Protein AF-A0A6B3M628-F1 (afdb_monomer)

Structure (mmCIF, N/CA/C/O backbone):
data_AF-A0A6B3M628-F1
#
_entry.id   AF-A0A6B3M628-F1
#
loop_
_atom_site.group_PDB
_atom_site.id
_atom_site.type_symbol
_atom_site.label_atom_id
_atom_site.label_alt_id
_atom_site.label_comp_id
_atom_site.label_asym_id
_atom_site.label_entity_id
_atom_site.label_seq_id
_atom_site.pdbx_PDB_ins_code
_atom_site.Cartn_x
_atom_site.Cartn_y
_atom_site.Cartn_z
_atom_site.occupancy
_atom_site.B_iso_or_equiv
_atom_site.auth_seq_id
_atom_site.auth_comp_id
_atom_site.auth_asym_id
_atom_site.auth_atom_id
_atom_site.pdbx_PDB_model_num
ATOM 1 N N . MET A 1 1 ? -10.963 1.195 -2.777 1.00 85.50 1 MET A N 1
ATOM 2 C CA . MET A 1 1 ? -9.502 1.027 -2.613 1.00 85.50 1 MET A CA 1
ATOM 3 C C . MET A 1 1 ? -8.813 2.082 -3.446 1.00 85.50 1 MET A C 1
ATOM 5 O O . MET A 1 1 ? -9.211 2.255 -4.591 1.00 85.50 1 MET A O 1
ATOM 9 N N . LEU A 1 2 ? -7.828 2.781 -2.890 1.00 91.50 2 LEU A N 1
ATOM 10 C CA . LEU A 1 2 ? -7.071 3.807 -3.609 1.00 91.50 2 LEU A CA 1
ATOM 11 C C . LEU A 1 2 ? -5.673 3.286 -3.942 1.00 91.50 2 LEU A C 1
ATOM 13 O O . LEU A 1 2 ? -5.072 2.586 -3.130 1.00 91.50 2 LEU A O 1
ATOM 17 N N . VAL A 1 3 ? -5.164 3.636 -5.121 1.00 93.25 3 VAL A N 1
ATOM 18 C CA . VAL A 1 3 ? -3.752 3.456 -5.478 1.00 93.25 3 VAL A CA 1
ATOM 19 C C . VAL A 1 3 ? -3.139 4.845 -5.561 1.00 93.25 3 VAL A C 1
ATOM 21 O O . VAL A 1 3 ? -3.618 5.672 -6.335 1.00 93.25 3 VAL A O 1
ATOM 24 N N . LEU A 1 4 ? -2.136 5.101 -4.730 1.00 93.75 4 LEU A N 1
ATOM 25 C CA . LEU A 1 4 ? -1.461 6.382 -4.603 1.00 93.75 4 LEU A CA 1
ATOM 26 C C . LEU A 1 4 ? -0.062 6.283 -5.199 1.00 93.75 4 LEU A C 1
ATOM 28 O O . LEU A 1 4 ? 0.721 5.407 -4.844 1.00 93.75 4 LEU A O 1
ATOM 32 N N . THR A 1 5 ? 0.251 7.209 -6.091 1.00 93.56 5 THR A N 1
ATOM 33 C CA . THR A 1 5 ? 1.623 7.455 -6.545 1.00 93.56 5 THR A CA 1
ATOM 34 C C . THR A 1 5 ? 2.427 8.172 -5.460 1.00 93.56 5 THR A C 1
ATOM 36 O O . THR A 1 5 ? 1.845 8.836 -4.601 1.00 93.56 5 THR A O 1
ATOM 39 N N . ALA A 1 6 ? 3.758 8.113 -5.539 1.00 90.25 6 ALA A N 1
ATOM 40 C CA . ALA A 1 6 ? 4.667 8.872 -4.673 1.00 90.25 6 ALA A CA 1
ATOM 41 C C . ALA A 1 6 ? 4.244 10.347 -4.496 1.00 90.25 6 ALA A C 1
ATOM 43 O O . ALA A 1 6 ? 4.055 10.812 -3.378 1.00 90.25 6 ALA A O 1
ATOM 44 N N . LYS A 1 7 ? 3.940 11.046 -5.598 1.00 91.69 7 LYS A N 1
ATOM 45 C CA . LYS A 1 7 ? 3.476 12.447 -5.570 1.00 91.69 7 LYS A CA 1
ATOM 46 C C . LYS A 1 7 ? 2.179 12.642 -4.781 1.00 91.69 7 LYS A C 1
ATOM 48 O O . LYS A 1 7 ? 1.984 13.651 -4.114 1.00 91.69 7 LYS A O 1
ATOM 53 N N . GLN A 1 8 ? 1.254 11.688 -4.879 1.00 92.19 8 GLN A N 1
ATOM 54 C CA . GLN A 1 8 ? -0.011 11.759 -4.148 1.00 92.19 8 GLN A CA 1
ATOM 55 C C . GLN A 1 8 ? 0.177 11.491 -2.655 1.00 92.19 8 GLN A C 1
ATOM 57 O O . GLN A 1 8 ? -0.576 12.049 -1.865 1.00 92.19 8 GLN A O 1
ATOM 62 N N . LEU A 1 9 ? 1.157 10.669 -2.268 1.00 90.06 9 LEU A N 1
ATOM 63 C CA . LEU A 1 9 ? 1.528 10.472 -0.864 1.00 90.06 9 LEU A CA 1
ATOM 64 C C . LEU A 1 9 ? 2.154 11.729 -0.266 1.00 90.06 9 LEU A C 1
ATOM 66 O O . LEU A 1 9 ? 1.756 12.143 0.821 1.00 90.06 9 LEU A O 1
ATOM 70 N N . GLU A 1 10 ? 3.033 12.389 -1.015 1.00 92.00 10 GLU A N 1
ATOM 71 C CA . GLU A 1 10 ? 3.637 13.658 -0.599 1.00 92.00 10 GLU A CA 1
ATOM 72 C C . GLU A 1 10 ? 2.574 14.740 -0.373 1.00 92.00 10 GLU A C 1
ATOM 74 O O . GLU A 1 10 ? 2.611 15.446 0.633 1.00 92.00 10 GLU A O 1
ATOM 79 N N . HIS A 1 11 ? 1.553 14.818 -1.235 1.00 91.44 11 HIS A N 1
ATOM 80 C CA . HIS A 1 11 ? 0.414 15.722 -1.029 1.00 91.44 11 HIS A CA 1
ATOM 81 C C . HIS A 1 11 ? -0.420 15.399 0.225 1.00 91.44 11 HIS A C 1
ATOM 83 O O . HIS A 1 11 ? -1.151 16.262 0.705 1.00 91.44 11 HIS A O 1
ATOM 89 N N . GLN A 1 12 ? -0.332 14.177 0.757 1.00 88.62 12 GLN A N 1
ATOM 90 C CA . GLN A 1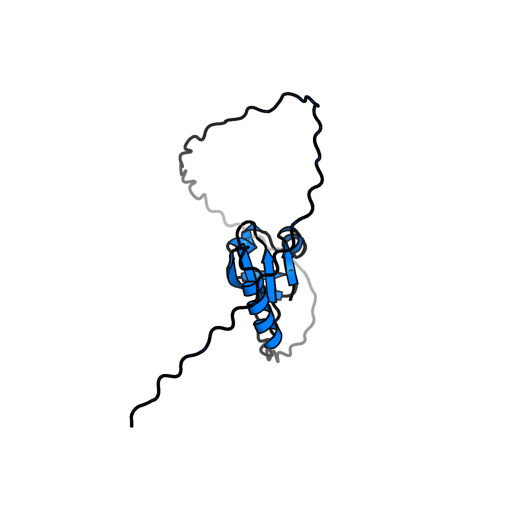 12 ? -0.955 13.776 2.027 1.00 88.62 12 GLN A CA 1
ATOM 91 C C . GLN A 1 12 ? -0.035 14.020 3.236 1.00 88.62 12 GLN A C 1
ATOM 93 O O . GLN A 1 12 ? -0.398 13.673 4.361 1.00 88.62 12 GLN A O 1
ATOM 98 N N . GLY A 1 13 ? 1.143 14.612 3.012 1.00 89.12 13 GLY A N 1
ATOM 99 C CA . GLY A 1 13 ? 2.139 14.890 4.041 1.00 89.12 13 GLY A CA 1
ATOM 100 C C . GLY A 1 13 ? 3.012 13.691 4.410 1.00 89.12 13 GLY A C 1
ATOM 101 O O . GLY A 1 13 ? 3.663 13.739 5.447 1.00 89.12 13 GLY A O 1
ATOM 102 N N . VAL A 1 14 ? 3.026 12.628 3.597 1.00 90.75 14 VAL A N 1
ATOM 103 C CA . VAL A 1 14 ? 3.881 11.451 3.810 1.00 90.75 14 VAL A CA 1
ATOM 104 C C . VAL A 1 14 ? 5.051 11.512 2.837 1.00 90.75 14 VAL A C 1
ATOM 106 O O . VAL A 1 14 ? 4.845 11.531 1.623 1.00 90.75 14 VAL A O 1
ATOM 109 N N . SER A 1 15 ? 6.279 11.533 3.356 1.00 90.12 15 SER A N 1
ATOM 110 C CA . SER A 1 15 ? 7.466 11.513 2.496 1.00 90.12 15 SER A CA 1
ATOM 111 C C . SER A 1 15 ? 7.653 10.139 1.842 1.00 90.12 15 SER A C 1
ATOM 113 O O . SER A 1 15 ? 7.288 9.104 2.405 1.00 90.12 15 SER A O 1
ATOM 115 N N . VAL A 1 16 ? 8.231 10.113 0.640 1.00 87.94 16 VAL A N 1
ATOM 116 C CA . VAL A 1 16 ? 8.492 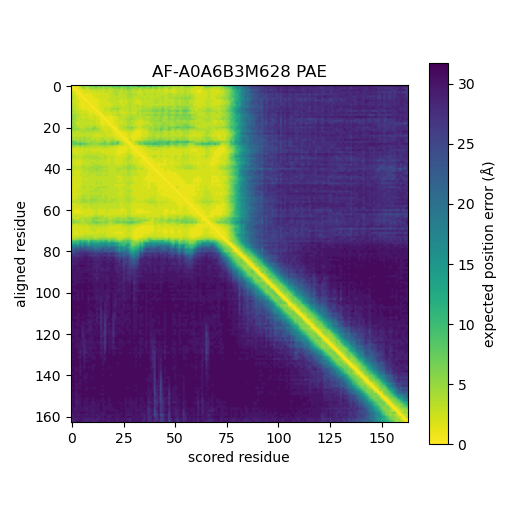8.857 -0.088 1.00 87.94 16 VAL A CA 1
ATOM 117 C C . VAL A 1 16 ? 9.487 7.975 0.667 1.00 87.94 16 VAL A C 1
ATOM 119 O O . VAL A 1 16 ? 9.328 6.757 0.706 1.00 87.94 16 VAL A O 1
ATOM 122 N N . GLU A 1 17 ? 10.486 8.584 1.303 1.00 88.19 17 GLU A N 1
ATOM 123 C CA . GLU A 1 17 ? 11.482 7.899 2.134 1.00 88.19 17 GLU A CA 1
ATOM 124 C C . GLU A 1 17 ? 10.815 7.211 3.333 1.00 88.19 17 GLU A C 1
ATOM 126 O O . GLU A 1 17 ? 10.980 6.007 3.540 1.00 88.19 17 GLU A O 1
ATOM 131 N N . GLU A 1 18 ? 9.954 7.936 4.051 1.00 89.12 18 GLU A N 1
ATOM 132 C CA . GLU A 1 18 ? 9.177 7.383 5.161 1.00 89.12 18 GLU A CA 1
ATOM 133 C C . GLU A 1 18 ? 8.245 6.261 4.686 1.00 89.12 18 GLU A C 1
ATOM 135 O O . GLU A 1 18 ? 8.199 5.200 5.300 1.00 89.12 18 GLU A O 1
ATOM 140 N N . ALA A 1 19 ? 7.562 6.417 3.549 1.00 89.38 19 ALA A N 1
ATOM 141 C CA . ALA A 1 19 ? 6.728 5.353 2.990 1.00 89.38 19 ALA A CA 1
ATOM 142 C C . ALA A 1 19 ? 7.529 4.102 2.559 1.00 89.38 19 ALA A C 1
ATOM 144 O O . ALA A 1 19 ? 6.970 3.008 2.470 1.00 89.38 19 ALA A O 1
ATOM 145 N N . ASN A 1 20 ? 8.829 4.218 2.289 1.00 88.62 20 ASN A N 1
ATOM 146 C CA . ASN A 1 20 ? 9.659 3.086 1.871 1.00 88.62 20 ASN A CA 1
ATOM 147 C C . ASN A 1 20 ? 10.271 2.314 3.037 1.00 88.62 20 ASN A C 1
ATOM 149 O O . ASN A 1 20 ? 10.468 1.102 2.919 1.00 88.62 20 ASN A O 1
ATOM 153 N N . GLU A 1 21 ? 10.564 2.980 4.150 1.00 89.00 21 GLU A N 1
ATOM 154 C CA . GLU A 1 21 ? 11.288 2.386 5.279 1.00 89.00 21 GLU A CA 1
ATOM 155 C C . GLU A 1 21 ? 10.409 2.202 6.514 1.00 89.00 21 GLU A C 1
ATOM 157 O O . GLU A 1 21 ? 10.596 1.254 7.282 1.00 89.00 21 GLU A O 1
ATOM 162 N N . ALA A 1 22 ? 9.406 3.058 6.700 1.00 92.06 22 ALA A N 1
ATOM 163 C CA . ALA A 1 22 ? 8.612 3.034 7.910 1.00 92.06 22 ALA A CA 1
ATOM 164 C C . ALA A 1 22 ? 7.700 1.805 7.968 1.00 92.06 22 ALA A C 1
ATOM 166 O O . ALA A 1 22 ? 7.161 1.304 6.977 1.00 92.06 22 ALA A O 1
ATOM 167 N N . SER A 1 23 ? 7.491 1.331 9.194 1.00 93.81 23 SER A N 1
ATOM 168 C CA . SER A 1 23 ? 6.467 0.327 9.493 1.00 93.81 23 SER A CA 1
ATOM 169 C C . SER A 1 23 ? 5.078 0.953 9.639 1.00 93.81 23 SER A C 1
ATOM 171 O O . SER A 1 23 ? 4.070 0.254 9.555 1.00 93.81 23 SER A O 1
ATOM 173 N N . GLN A 1 24 ? 5.013 2.262 9.885 1.00 94.62 24 GLN A N 1
ATOM 174 C CA . GLN A 1 24 ? 3.785 3.030 10.044 1.00 94.62 24 GLN A CA 1
ATOM 175 C C . GLN A 1 24 ? 3.981 4.419 9.449 1.00 94.62 24 GLN A C 1
ATOM 177 O O . GLN A 1 24 ? 5.056 4.988 9.585 1.00 94.62 24 GLN A O 1
ATOM 182 N N . ILE A 1 25 ? 2.933 4.958 8.840 1.00 94.06 25 ILE A N 1
ATOM 183 C CA . ILE A 1 25 ? 2.891 6.338 8.354 1.00 94.06 25 ILE A CA 1
ATOM 184 C C . ILE A 1 25 ? 1.684 7.037 8.954 1.00 94.06 25 ILE A C 1
ATOM 186 O O . ILE A 1 25 ? 0.621 6.434 9.153 1.00 94.06 25 ILE A O 1
ATOM 190 N N . ARG A 1 26 ? 1.845 8.325 9.240 1.00 91.88 26 ARG A N 1
ATOM 191 C CA . ARG A 1 26 ? 0.783 9.160 9.791 1.00 91.88 26 ARG A CA 1
ATOM 192 C C . ARG A 1 26 ? 0.361 10.193 8.757 1.00 91.88 26 ARG A C 1
ATOM 194 O O . ARG A 1 26 ? 1.148 11.019 8.327 1.00 91.88 26 ARG A O 1
ATOM 201 N N . THR A 1 27 ? -0.912 10.147 8.395 1.00 87.75 27 THR A N 1
ATOM 202 C CA . THR A 1 27 ? -1.580 11.225 7.654 1.00 87.75 27 THR A CA 1
ATOM 203 C C . THR A 1 27 ? -2.249 12.176 8.645 1.00 87.75 27 THR A C 1
ATOM 205 O O . THR A 1 27 ? -2.309 11.883 9.842 1.00 87.75 27 THR A O 1
ATOM 208 N N . THR A 1 28 ? -2.811 13.288 8.167 1.00 84.06 28 THR A N 1
ATOM 209 C CA . THR A 1 28 ? -3.442 14.317 9.016 1.00 84.06 28 THR A CA 1
ATOM 210 C C . THR A 1 28 ? -4.424 13.742 10.042 1.00 84.06 28 THR A C 1
ATOM 212 O O . THR A 1 28 ? -4.418 14.162 11.195 1.00 84.06 28 THR A O 1
ATOM 215 N N . ASN A 1 29 ? -5.220 12.740 9.651 1.00 85.69 29 ASN A N 1
ATOM 216 C CA . ASN A 1 29 ? -6.324 12.232 10.474 1.00 85.69 29 ASN A CA 1
ATOM 217 C C . ASN A 1 29 ? -6.230 10.735 10.798 1.00 85.69 29 ASN A C 1
ATOM 219 O O . ASN A 1 29 ? -7.091 10.215 11.502 1.00 85.69 29 ASN A O 1
ATOM 223 N N . LYS A 1 30 ? -5.251 10.015 10.237 1.00 90.69 30 LYS A N 1
ATOM 224 C CA . LYS A 1 30 ? -5.214 8.547 10.276 1.00 90.69 30 LYS A CA 1
ATOM 225 C C . LYS A 1 30 ? -3.792 8.017 10.339 1.00 90.69 30 LYS A C 1
ATOM 227 O O . LYS A 1 30 ? -2.887 8.577 9.716 1.00 90.69 30 LYS A O 1
ATOM 232 N N . ILE A 1 31 ? -3.627 6.892 11.026 1.00 92.56 31 ILE A N 1
ATOM 233 C CA . ILE A 1 31 ? -2.377 6.132 11.067 1.00 92.56 31 ILE A CA 1
ATOM 234 C C . ILE A 1 31 ? -2.551 4.873 10.229 1.00 92.56 31 ILE A C 1
ATOM 236 O O . ILE A 1 31 ? -3.520 4.124 10.378 1.00 92.56 31 ILE A O 1
ATOM 240 N N . PHE A 1 32 ? -1.585 4.634 9.357 1.00 95.00 32 PHE A N 1
ATOM 241 C CA . PHE A 1 32 ? -1.533 3.456 8.516 1.00 95.00 32 PHE A CA 1
ATOM 242 C C . PHE A 1 32 ? -0.344 2.602 8.906 1.00 95.00 32 PHE A C 1
ATOM 244 O O . PHE A 1 32 ? 0.741 3.108 9.173 1.00 95.00 32 PHE A O 1
ATOM 251 N N . THR A 1 33 ? -0.551 1.294 8.917 1.00 95.69 33 THR A N 1
ATOM 252 C CA . THR A 1 33 ? 0.503 0.308 9.143 1.00 95.69 33 THR A CA 1
ATOM 253 C C . THR A 1 33 ? 0.881 -0.312 7.810 1.00 95.69 33 THR A C 1
ATOM 255 O O . THR A 1 33 ? 0.011 -0.590 6.975 1.00 95.69 33 THR A O 1
ATOM 258 N N . ARG A 1 34 ? 2.179 -0.522 7.611 1.00 95.62 34 ARG A N 1
ATOM 259 C CA . ARG A 1 34 ? 2.706 -1.186 6.430 1.00 95.62 34 ARG A CA 1
ATOM 260 C C . ARG A 1 34 ? 2.236 -2.630 6.435 1.00 95.62 34 ARG A C 1
ATOM 262 O O . ARG A 1 34 ? 2.469 -3.375 7.382 1.00 95.62 34 ARG A O 1
ATOM 269 N N . GLY A 1 35 ? 1.525 -2.997 5.384 1.00 94.31 35 GLY A N 1
ATOM 270 C CA . GLY A 1 35 ? 1.083 -4.354 5.139 1.00 94.31 35 GLY A CA 1
ATOM 271 C C . GLY A 1 35 ? 2.101 -5.092 4.285 1.00 94.31 35 GLY A C 1
ATOM 272 O O . GLY A 1 35 ? 3.288 -5.156 4.592 1.00 94.31 35 GLY A O 1
ATOM 273 N N . ARG A 1 36 ? 1.614 -5.689 3.198 1.00 95.00 36 ARG A N 1
ATOM 274 C CA . ARG A 1 36 ? 2.423 -6.527 2.317 1.00 95.00 36 ARG A CA 1
ATOM 275 C C . ARG A 1 36 ? 2.899 -5.756 1.093 1.00 95.00 36 ARG A C 1
ATOM 277 O O . ARG A 1 36 ? 2.115 -5.049 0.461 1.00 95.00 36 ARG A O 1
ATOM 284 N N . ASP A 1 37 ? 4.146 -6.012 0.719 1.00 95.62 37 ASP A N 1
ATOM 285 C CA . ASP A 1 37 ? 4.736 -5.523 -0.520 1.00 95.62 37 ASP A CA 1
ATOM 286 C C . ASP A 1 37 ? 4.542 -6.526 -1.659 1.00 95.62 37 ASP A C 1
ATOM 288 O O . ASP A 1 37 ? 4.643 -7.747 -1.491 1.00 95.62 37 ASP A O 1
ATOM 292 N N . PHE A 1 38 ? 4.275 -5.996 -2.846 1.00 96.38 38 PHE A N 1
ATOM 293 C CA . PHE A 1 38 ? 4.090 -6.748 -4.075 1.00 96.38 38 PHE A CA 1
ATOM 294 C C . PHE A 1 38 ? 5.009 -6.198 -5.166 1.00 96.38 38 PHE A C 1
ATOM 296 O O . PHE A 1 38 ? 5.140 -4.986 -5.306 1.00 96.38 38 PHE A O 1
ATOM 303 N N . PRO A 1 39 ? 5.605 -7.051 -6.009 1.00 96.38 39 PRO A N 1
ATOM 304 C CA . PRO A 1 39 ? 6.239 -6.587 -7.237 1.00 96.38 39 PRO A CA 1
ATOM 305 C C . PRO A 1 39 ? 5.224 -5.886 -8.152 1.00 96.38 39 PRO A C 1
ATOM 307 O O . PRO A 1 39 ? 4.066 -6.308 -8.216 1.00 96.38 39 PRO A O 1
ATOM 310 N N . LYS A 1 40 ? 5.659 -4.899 -8.947 1.00 94.06 40 LYS A N 1
ATOM 311 C CA . LYS A 1 40 ? 4.781 -4.164 -9.886 1.00 94.06 40 LYS A CA 1
ATOM 312 C C . LYS A 1 40 ? 3.977 -5.061 -10.833 1.00 94.06 40 LYS A C 1
ATOM 314 O O . LYS A 1 40 ? 2.795 -4.818 -11.063 1.00 94.06 40 LYS A O 1
ATOM 319 N N . HIS A 1 41 ? 4.579 -6.144 -11.330 1.00 95.69 41 HIS A N 1
ATOM 320 C CA . HIS A 1 41 ? 3.902 -7.095 -12.221 1.00 95.69 41 HIS A CA 1
ATOM 321 C C . HIS A 1 41 ? 2.773 -7.888 -11.531 1.00 95.69 41 HIS A C 1
ATOM 323 O O . HIS A 1 41 ? 1.966 -8.518 -12.205 1.00 95.69 41 HIS A O 1
ATOM 329 N N . ARG A 1 42 ? 2.688 -7.858 -10.192 1.00 96.69 42 ARG A N 1
ATOM 330 C CA . ARG A 1 42 ? 1.620 -8.484 -9.395 1.00 96.69 42 ARG A CA 1
ATOM 331 C C . ARG A 1 42 ? 0.609 -7.468 -8.862 1.00 96.69 42 ARG A C 1
ATOM 333 O O . ARG A 1 42 ? 0.033 -7.678 -7.794 1.00 96.69 42 ARG A O 1
ATOM 340 N N . ARG A 1 43 ? 0.351 -6.393 -9.612 1.00 95.88 43 ARG A N 1
ATOM 341 C CA . ARG A 1 43 ? -0.643 -5.365 -9.261 1.00 95.88 43 ARG A CA 1
ATOM 342 C C . ARG A 1 43 ? -2.009 -5.954 -8.916 1.00 95.88 43 ARG A C 1
ATOM 344 O O . ARG A 1 43 ? -2.594 -5.573 -7.909 1.00 95.88 43 ARG A O 1
ATOM 351 N N . GLU A 1 44 ? -2.478 -6.933 -9.685 1.00 96.94 44 GLU A N 1
ATOM 352 C CA . GLU A 1 44 ? -3.764 -7.597 -9.438 1.00 96.94 44 GLU A CA 1
ATOM 353 C C . GLU A 1 44 ? -3.815 -8.296 -8.069 1.00 96.94 44 GLU A C 1
ATOM 355 O O . GLU A 1 44 ? -4.829 -8.239 -7.378 1.00 96.94 44 GLU A O 1
ATOM 360 N N . ALA A 1 45 ? -2.709 -8.898 -7.622 1.00 97.00 45 ALA A N 1
ATOM 361 C CA . ALA A 1 45 ? -2.646 -9.543 -6.313 1.00 97.00 45 ALA A CA 1
ATOM 362 C C . ALA A 1 45 ? -2.702 -8.524 -5.163 1.00 97.00 45 ALA A C 1
ATOM 364 O O . ALA A 1 45 ? -3.373 -8.778 -4.161 1.00 97.00 45 ALA A O 1
ATOM 365 N N . ALA A 1 46 ? -2.042 -7.371 -5.321 1.00 97.00 46 ALA A N 1
ATOM 366 C CA . ALA A 1 46 ? -2.097 -6.275 -4.355 1.00 97.00 46 ALA A CA 1
ATOM 367 C C . ALA A 1 46 ? -3.516 -5.695 -4.256 1.00 97.00 46 ALA A C 1
ATOM 369 O O . ALA A 1 46 ? -4.056 -5.547 -3.162 1.00 97.00 46 ALA A O 1
ATOM 370 N N . VAL A 1 47 ? -4.153 -5.459 -5.407 1.00 96.25 47 VAL A N 1
ATOM 371 C CA . VAL A 1 47 ? -5.547 -5.005 -5.517 1.00 96.25 47 VAL A CA 1
ATOM 372 C C . VAL A 1 47 ? -6.490 -6.019 -4.863 1.00 96.25 47 VAL A C 1
ATOM 374 O O . VAL A 1 47 ? -7.300 -5.667 -4.010 1.00 96.25 47 VAL A O 1
ATOM 377 N N . LYS A 1 48 ? -6.339 -7.311 -5.160 1.00 97.12 48 LYS A N 1
ATOM 378 C CA . LYS A 1 48 ? -7.148 -8.361 -4.532 1.00 97.12 48 LYS A CA 1
ATOM 379 C C . LYS A 1 48 ? -6.992 -8.388 -3.010 1.00 97.12 48 LYS A C 1
ATOM 381 O O . LYS A 1 48 ? -7.978 -8.600 -2.313 1.00 97.12 48 LYS A O 1
ATOM 386 N N . LEU A 1 49 ? -5.781 -8.178 -2.487 1.00 96.62 49 LEU A N 1
ATOM 387 C CA . LEU A 1 49 ? -5.567 -8.074 -1.043 1.00 96.62 49 LEU A CA 1
ATOM 388 C C . LEU A 1 49 ? -6.239 -6.819 -0.464 1.00 96.62 49 LEU A C 1
ATOM 390 O O . LEU A 1 49 ? -6.894 -6.913 0.566 1.00 96.62 49 LEU A O 1
ATOM 394 N N . GLY A 1 50 ? -6.129 -5.676 -1.142 1.00 95.75 50 GLY A N 1
ATOM 395 C CA . GLY A 1 50 ? -6.802 -4.442 -0.736 1.00 95.75 50 GLY A CA 1
ATOM 396 C C . GLY A 1 50 ? -8.326 -4.583 -0.680 1.00 95.75 50 GLY A C 1
ATOM 397 O O . GLY A 1 50 ? -8.955 -4.087 0.246 1.00 95.75 50 GLY A O 1
ATOM 398 N N . HIS A 1 51 ? -8.930 -5.305 -1.627 1.00 96.12 51 HIS A N 1
ATOM 399 C CA . HIS A 1 51 ? -10.369 -5.576 -1.587 1.00 96.12 51 HIS A CA 1
ATOM 400 C C . HIS A 1 51 ? -10.776 -6.371 -0.350 1.00 96.12 51 HIS A C 1
ATOM 402 O O . HIS A 1 51 ? -11.731 -5.977 0.301 1.00 96.12 51 HIS A O 1
ATOM 408 N N . LYS A 1 52 ? -9.999 -7.390 0.041 1.00 96.00 52 LYS A N 1
ATOM 409 C CA . LYS A 1 52 ? -10.279 -8.150 1.269 1.00 96.00 52 LYS A CA 1
ATOM 410 C C . LYS A 1 52 ? -10.344 -7.254 2.507 1.00 96.00 52 LYS A C 1
ATOM 412 O O . LYS A 1 52 ? -11.276 -7.374 3.285 1.00 96.00 52 LYS A O 1
ATOM 417 N N . TYR A 1 53 ? -9.404 -6.319 2.658 1.00 95.38 53 TYR A N 1
ATOM 418 C CA . TYR A 1 53 ? -9.437 -5.380 3.785 1.00 95.38 53 TYR A CA 1
ATOM 419 C C . TYR A 1 53 ? -10.680 -4.485 3.768 1.00 95.38 53 TYR A C 1
ATOM 421 O O . TYR A 1 53 ? -11.257 -4.217 4.819 1.00 95.38 53 TYR A O 1
ATOM 429 N N . LEU A 1 54 ? -11.109 -4.039 2.587 1.00 93.94 54 LEU A N 1
ATOM 430 C CA . LEU A 1 54 ? -12.322 -3.231 2.463 1.00 93.94 54 LEU A CA 1
ATOM 431 C C . LEU A 1 54 ? -13.590 -4.034 2.744 1.00 93.94 54 LEU A C 1
ATOM 433 O O . LEU A 1 54 ? -14.499 -3.487 3.364 1.00 93.94 54 LEU A O 1
ATOM 437 N N . ASP A 1 55 ? -13.631 -5.301 2.331 1.00 95.75 55 ASP A N 1
ATOM 438 C CA . ASP A 1 55 ? -14.719 -6.227 2.653 1.00 95.75 55 ASP A CA 1
ATOM 439 C C . ASP A 1 55 ? -14.819 -6.431 4.179 1.00 95.75 55 ASP A C 1
ATOM 441 O O . ASP A 1 55 ? -15.919 -6.476 4.727 1.00 95.75 55 ASP A O 1
ATOM 445 N N . ASP A 1 56 ? -13.679 -6.423 4.880 1.00 93.69 56 ASP A N 1
ATOM 446 C CA . ASP A 1 56 ? -13.589 -6.450 6.349 1.00 93.69 56 ASP A CA 1
ATOM 447 C C . ASP A 1 56 ? -13.882 -5.078 7.012 1.00 93.69 56 ASP A C 1
ATOM 449 O O . ASP A 1 56 ? -13.779 -4.918 8.233 1.00 93.69 56 ASP A O 1
ATOM 453 N N . GLY A 1 57 ? -14.229 -4.046 6.233 1.00 93.25 57 GLY A N 1
ATOM 454 C CA . GLY A 1 57 ? -14.513 -2.698 6.736 1.00 93.25 57 GLY A CA 1
ATOM 455 C C . GLY A 1 57 ? -13.281 -1.963 7.281 1.00 93.25 57 GLY A C 1
ATOM 456 O O . GLY A 1 57 ? -13.399 -1.106 8.170 1.00 93.25 57 GLY A O 1
ATOM 457 N N . ILE A 1 58 ? -12.093 -2.317 6.787 1.00 93.31 58 ILE A N 1
ATOM 458 C CA . ILE A 1 58 ? -10.810 -1.695 7.113 1.00 93.31 58 ILE A CA 1
ATOM 459 C C . ILE A 1 58 ? -10.361 -0.878 5.906 1.00 93.31 58 ILE A C 1
ATOM 461 O O . ILE A 1 58 ? -10.193 -1.392 4.801 1.00 93.31 58 ILE A O 1
ATOM 465 N N . PHE A 1 59 ? -10.148 0.420 6.104 1.00 94.06 59 PHE A N 1
ATOM 466 C CA . PHE A 1 59 ? -9.658 1.260 5.024 1.00 94.06 59 PHE A CA 1
ATOM 467 C C . PHE A 1 59 ? -8.211 0.893 4.686 1.00 94.06 59 PHE A C 1
ATOM 469 O O . PHE A 1 59 ? -7.364 0.722 5.564 1.00 94.06 59 PHE A O 1
ATOM 476 N N . CYS A 1 60 ? -7.911 0.807 3.398 1.00 95.25 60 CYS A N 1
ATOM 477 C CA . CYS A 1 60 ? -6.563 0.562 2.918 1.00 95.25 60 CYS A CA 1
ATOM 478 C C . CYS A 1 60 ? -6.308 1.307 1.608 1.00 95.25 60 CYS A C 1
ATOM 480 O O . CYS A 1 60 ? -7.228 1.574 0.821 1.00 95.25 60 CYS A O 1
ATOM 482 N N . PHE A 1 61 ? -5.037 1.558 1.328 1.00 95.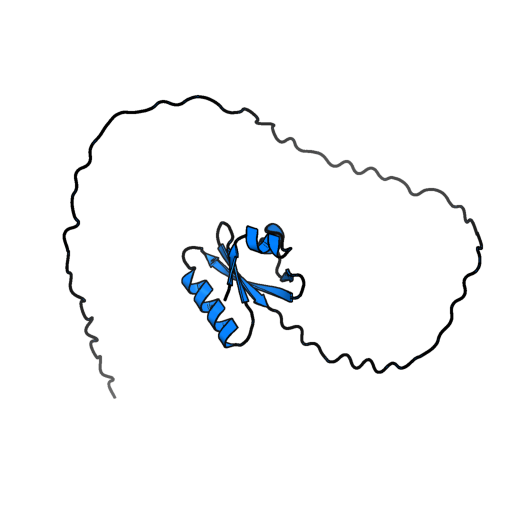50 61 PHE A N 1
ATOM 483 C CA . PHE A 1 61 ? -4.581 2.039 0.031 1.00 95.50 61 PHE A CA 1
ATOM 484 C C . PHE A 1 61 ? -3.295 1.326 -0.384 1.00 95.50 61 PHE A C 1
ATOM 486 O O . PHE A 1 61 ? -2.650 0.656 0.417 1.00 95.50 61 PHE A O 1
ATOM 493 N N . ILE A 1 62 ? -2.936 1.447 -1.656 1.00 96.69 62 ILE A N 1
ATOM 494 C CA . ILE A 1 62 ? -1.709 0.884 -2.215 1.00 96.69 62 ILE A CA 1
ATOM 495 C C . ILE A 1 62 ? -0.792 2.042 -2.587 1.00 96.69 62 ILE A C 1
ATOM 497 O O . ILE A 1 62 ? -1.177 2.870 -3.403 1.00 96.69 62 ILE A O 1
ATOM 501 N N . ALA A 1 63 ? 0.398 2.100 -2.002 1.00 95.50 63 ALA A N 1
ATOM 502 C CA . ALA A 1 63 ? 1.460 3.012 -2.402 1.00 95.50 63 ALA A CA 1
ATOM 503 C C . ALA A 1 63 ? 2.246 2.405 -3.569 1.00 95.50 63 ALA A C 1
ATOM 505 O O . ALA A 1 63 ? 2.703 1.265 -3.478 1.00 95.50 63 ALA A O 1
ATOM 506 N N . GLU A 1 64 ? 2.388 3.146 -4.663 1.00 94.56 64 GLU A N 1
ATOM 507 C CA . GLU A 1 64 ? 3.220 2.765 -5.800 1.00 94.56 64 GLU A CA 1
ATOM 508 C C . GLU A 1 64 ? 4.594 3.428 -5.704 1.00 94.56 64 GLU A C 1
ATOM 510 O O . GLU A 1 64 ? 4.721 4.644 -5.859 1.00 94.56 64 GLU A O 1
ATOM 515 N N . ASN A 1 65 ? 5.608 2.591 -5.481 1.00 89.44 65 ASN A N 1
ATOM 516 C CA . ASN A 1 65 ? 7.022 2.955 -5.454 1.00 89.44 65 ASN A CA 1
ATOM 517 C C . ASN A 1 65 ? 7.687 2.571 -6.782 1.00 89.44 65 ASN A C 1
ATOM 519 O O . ASN A 1 65 ? 7.059 1.970 -7.654 1.00 89.44 65 ASN A O 1
ATOM 523 N N . ASP A 1 66 ? 8.976 2.856 -6.958 1.00 88.50 66 ASP A N 1
ATOM 524 C CA . ASP A 1 66 ? 9.670 2.559 -8.220 1.00 88.50 66 ASP A CA 1
ATOM 525 C C . ASP A 1 66 ? 9.771 1.059 -8.524 1.00 88.50 66 ASP A C 1
ATOM 527 O O . ASP A 1 66 ? 9.684 0.651 -9.688 1.00 88.50 66 ASP A O 1
ATOM 531 N N . HIS A 1 67 ? 9.843 0.220 -7.490 1.00 89.06 67 HIS A N 1
ATOM 532 C CA . HIS A 1 67 ? 10.086 -1.219 -7.635 1.00 89.06 67 HIS A CA 1
ATOM 533 C C . HIS A 1 67 ? 8.953 -2.107 -7.102 1.00 89.06 67 HIS A C 1
ATOM 535 O O . HIS A 1 67 ? 8.845 -3.277 -7.486 1.00 89.06 67 HIS A O 1
ATOM 541 N N . SER A 1 68 ? 8.073 -1.566 -6.260 1.00 94.38 68 SER A N 1
ATOM 542 C CA . SER A 1 68 ? 7.046 -2.332 -5.555 1.00 94.38 68 SER A CA 1
ATOM 543 C C . SER A 1 68 ? 5.747 -1.549 -5.360 1.00 94.38 68 SER A C 1
ATOM 545 O O . SER A 1 68 ? 5.665 -0.341 -5.569 1.00 94.38 68 SER A O 1
ATOM 547 N N . LEU A 1 69 ? 4.712 -2.291 -4.990 1.00 95.56 69 LEU A N 1
ATOM 548 C CA . LEU A 1 69 ? 3.410 -1.820 -4.557 1.00 95.56 69 LEU A CA 1
ATOM 549 C C . LEU A 1 69 ? 3.243 -2.231 -3.096 1.00 95.56 69 LEU A C 1
ATOM 551 O O . LEU A 1 69 ? 3.221 -3.427 -2.801 1.00 95.56 69 LEU A O 1
ATOM 555 N N . THR A 1 70 ? 3.106 -1.269 -2.197 1.00 96.75 70 THR A N 1
ATOM 556 C CA . THR A 1 70 ? 2.968 -1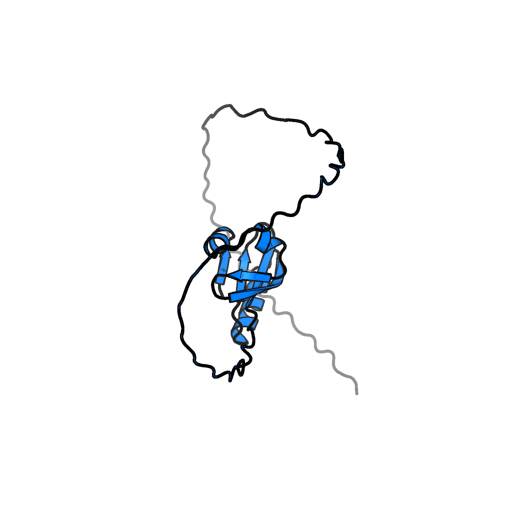.520 -0.760 1.00 96.75 70 THR A CA 1
ATOM 557 C C . THR A 1 70 ? 1.530 -1.295 -0.334 1.00 96.75 70 THR A C 1
ATOM 559 O O . THR A 1 70 ? 0.973 -0.220 -0.543 1.00 96.75 70 THR A O 1
ATOM 562 N N . VAL A 1 71 ? 0.903 -2.308 0.263 1.00 96.88 71 VAL A N 1
ATOM 563 C CA . VAL A 1 71 ? -0.447 -2.170 0.820 1.00 96.88 71 VAL A CA 1
ATOM 564 C C . VAL A 1 71 ? -0.350 -1.548 2.209 1.00 96.88 71 VAL A C 1
ATOM 566 O O . VAL A 1 71 ? 0.268 -2.126 3.095 1.00 96.88 71 VAL A O 1
ATOM 569 N N . TRP A 1 72 ? -0.993 -0.405 2.408 1.00 96.88 72 TRP A N 1
ATOM 570 C CA . TRP A 1 72 ? -1.105 0.299 3.682 1.00 96.88 72 TRP A CA 1
ATOM 571 C C . TRP A 1 72 ? -2.497 0.111 4.266 1.00 96.88 72 TRP A C 1
ATOM 573 O O . TRP A 1 72 ? -3.499 0.316 3.579 1.00 96.88 72 TRP A O 1
ATOM 583 N N . VAL A 1 73 ? -2.561 -0.274 5.537 1.00 96.12 73 VAL A N 1
ATOM 584 C CA . VAL A 1 73 ? -3.808 -0.640 6.216 1.00 96.12 73 VAL A CA 1
ATOM 585 C C . VAL A 1 73 ? -4.053 0.319 7.373 1.00 96.12 73 VAL A C 1
ATOM 587 O O . VAL A 1 73 ? -3.161 0.544 8.190 1.00 96.12 73 VAL A O 1
ATOM 590 N N . GLU A 1 74 ? -5.245 0.907 7.440 1.00 95.06 74 GLU A N 1
ATOM 591 C CA . GLU A 1 74 ? -5.629 1.805 8.529 1.00 95.06 74 GLU A CA 1
ATOM 592 C C . GLU A 1 74 ? -5.624 1.042 9.855 1.00 95.06 74 GLU A C 1
ATOM 594 O O . GLU A 1 74 ? -6.314 0.032 10.024 1.00 95.06 74 GLU A O 1
ATOM 599 N N . LYS A 1 75 ? -4.865 1.554 10.822 1.00 90.94 75 LYS A N 1
ATOM 600 C CA . LYS A 1 75 ? -4.947 1.085 12.197 1.00 90.94 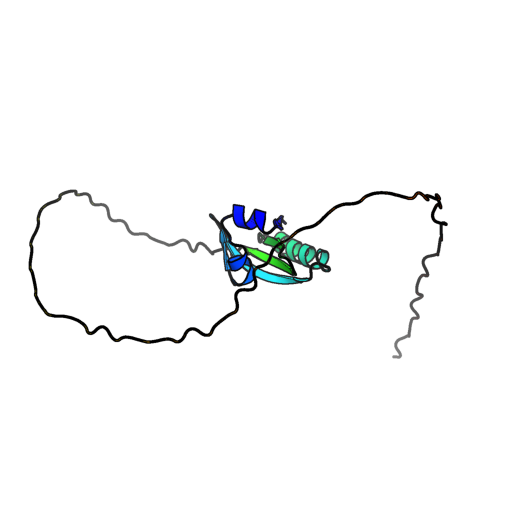75 LYS A CA 1
ATOM 601 C C . LYS A 1 75 ? -6.153 1.768 12.830 1.00 90.94 75 LYS A C 1
ATOM 603 O O . LYS A 1 75 ? -6.106 2.964 13.105 1.00 90.94 75 LYS A O 1
ATOM 608 N 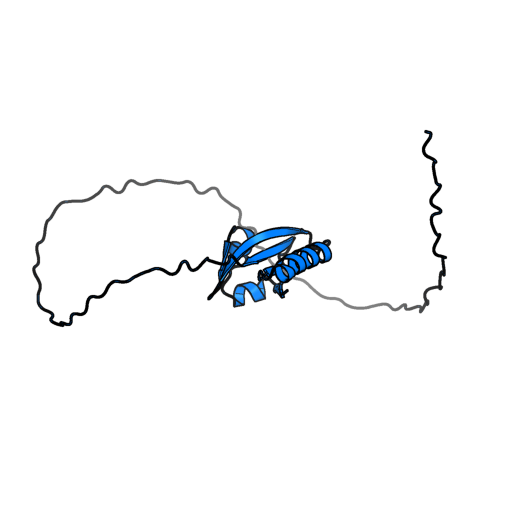N . LYS A 1 76 ? -7.233 1.019 13.071 1.00 81.69 76 LYS A N 1
ATOM 609 C CA . LYS A 1 76 ? -8.305 1.496 13.952 1.00 81.69 76 LYS A CA 1
ATOM 610 C C . LYS A 1 76 ? -7.705 1.626 15.345 1.00 81.69 76 LYS A C 1
ATOM 612 O O . LYS A 1 76 ? -7.503 0.625 16.030 1.00 81.69 76 LYS A O 1
ATOM 617 N N . GLU A 1 77 ? -7.373 2.845 15.749 1.00 68.00 77 GLU A N 1
ATOM 618 C CA . GLU A 1 77 ? -7.195 3.113 17.165 1.00 68.00 77 GLU A CA 1
ATOM 619 C C . GLU A 1 77 ? -8.545 2.834 17.813 1.00 68.00 77 GLU A C 1
ATOM 621 O O . GLU A 1 77 ? -9.550 3.477 17.505 1.00 68.00 77 GLU A O 1
ATOM 626 N N . ALA A 1 78 ? -8.594 1.801 18.653 1.00 56.53 78 ALA A N 1
ATOM 627 C CA . ALA A 1 78 ? -9.693 1.658 19.578 1.00 56.53 78 ALA A CA 1
ATOM 628 C C . ALA A 1 78 ? -9.631 2.902 20.461 1.00 56.53 78 ALA A C 1
ATOM 630 O O . ALA A 1 78 ? -8.799 2.982 21.365 1.00 56.53 78 ALA A O 1
ATOM 631 N N . ILE A 1 79 ? -10.467 3.894 20.156 1.00 55.53 79 ILE A N 1
ATOM 632 C CA . ILE A 1 79 ? -10.800 4.951 21.096 1.00 55.53 79 ILE A CA 1
ATOM 633 C C . ILE A 1 79 ? -11.496 4.215 22.238 1.00 55.53 79 ILE A C 1
ATOM 635 O O . ILE A 1 79 ? -12.712 4.035 22.238 1.00 55.53 79 ILE A O 1
ATOM 639 N N . LEU A 1 80 ? -10.710 3.689 23.177 1.00 52.00 80 LEU A N 1
ATOM 640 C CA . LEU A 1 80 ? -11.231 3.352 24.483 1.00 52.00 80 LEU A CA 1
ATOM 641 C C . LEU A 1 80 ? -11.851 4.656 24.987 1.00 52.00 80 LEU A C 1
ATOM 643 O O . LEU A 1 80 ? -11.168 5.686 24.942 1.00 52.00 80 LEU A O 1
ATOM 647 N N . PRO A 1 81 ? -13.130 4.665 25.393 1.00 50.44 81 PRO A N 1
ATOM 648 C CA . PRO A 1 81 ? -13.707 5.839 26.012 1.00 50.44 81 PRO A CA 1
ATOM 649 C C . PRO A 1 81 ? -12.864 6.119 27.252 1.00 50.44 81 PRO A C 1
ATOM 651 O O . PRO A 1 81 ? -12.956 5.412 28.255 1.00 50.44 81 PRO A O 1
ATOM 654 N N . SER A 1 82 ? -11.974 7.105 27.149 1.00 49.34 82 SER A N 1
ATOM 655 C CA . SER A 1 82 ? -11.238 7.617 28.288 1.00 49.34 82 SER A CA 1
ATOM 656 C C . SER A 1 82 ? -12.290 8.208 29.211 1.00 49.34 82 SER A C 1
ATOM 658 O O . SER A 1 82 ? -12.818 9.295 28.974 1.00 49.34 82 SER A O 1
ATOM 660 N N . SER A 1 83 ? -12.671 7.417 30.211 1.00 51.47 83 SER A N 1
ATOM 661 C CA . SER A 1 83 ? -13.486 7.814 31.345 1.00 51.47 83 SER A CA 1
ATOM 662 C C . SER A 1 83 ? -12.701 8.841 32.162 1.00 51.47 83 SER A C 1
ATOM 664 O O . SER A 1 83 ? -12.250 8.565 33.268 1.00 51.47 83 SER A O 1
ATOM 666 N N . ASN A 1 84 ? -12.550 10.049 31.628 1.00 54.19 84 ASN A N 1
ATOM 667 C CA . ASN A 1 84 ? -12.104 11.204 32.388 1.00 54.19 84 ASN A CA 1
ATOM 668 C C . ASN A 1 84 ? -13.339 11.920 32.938 1.00 54.19 84 ASN A C 1
ATOM 670 O O . ASN A 1 84 ? -13.685 13.033 32.552 1.00 54.19 84 ASN A O 1
ATOM 674 N N . MET A 1 85 ? -13.993 11.244 33.884 1.00 53.34 85 MET A N 1
ATOM 675 C CA . MET A 1 85 ? -14.654 11.910 35.000 1.00 53.34 85 MET A CA 1
ATOM 676 C C . MET A 1 85 ? -13.558 12.598 35.821 1.00 53.34 85 MET A C 1
ATOM 678 O O . MET A 1 85 ? -12.966 11.999 36.710 1.00 53.34 85 MET A O 1
ATOM 682 N N . SER A 1 86 ? -13.259 13.853 35.508 1.00 49.81 86 SER A N 1
ATOM 683 C CA . SER A 1 86 ? -12.625 14.748 36.470 1.00 49.81 86 SER A CA 1
ATOM 684 C C . SER A 1 86 ? -13.244 16.125 36.321 1.00 49.81 86 SER A C 1
ATOM 686 O O . SER A 1 86 ? -12.819 16.974 35.539 1.00 49.81 86 SER A O 1
ATOM 688 N N . ASN A 1 87 ? -14.327 16.302 37.075 1.00 52.25 87 ASN A N 1
ATOM 689 C CA . ASN A 1 87 ? -14.731 17.604 37.567 1.00 52.25 87 ASN A CA 1
ATOM 690 C C . ASN A 1 87 ? -13.524 18.225 38.269 1.00 52.25 87 ASN A C 1
ATOM 692 O O . ASN A 1 87 ? -13.066 17.632 39.229 1.00 52.25 87 ASN A O 1
ATOM 696 N N . HIS A 1 88 ? -13.070 19.405 37.853 1.00 49.78 88 HIS A N 1
ATOM 697 C CA . HIS A 1 88 ? -12.821 20.522 38.768 1.00 49.78 88 HIS A CA 1
ATOM 698 C C . HIS A 1 88 ? -12.742 21.831 37.972 1.00 49.78 88 HIS A C 1
ATOM 700 O O . HIS A 1 88 ? -11.763 22.170 37.316 1.00 49.78 88 HIS A O 1
ATOM 706 N N . LYS A 1 89 ? -13.842 22.576 38.081 1.00 48.03 89 LYS A N 1
ATOM 707 C CA . LYS A 1 89 ? -13.904 24.040 38.115 1.00 48.03 89 LYS A CA 1
ATOM 708 C C . LYS A 1 89 ? -12.737 24.574 38.967 1.00 48.03 89 LYS A C 1
ATOM 710 O O . LYS A 1 89 ? -12.541 24.039 40.057 1.00 48.03 89 LYS A O 1
ATOM 715 N N . THR A 1 90 ? -12.043 25.633 38.540 1.00 46.00 90 THR A N 1
ATOM 716 C CA . THR A 1 90 ? -11.930 26.924 39.268 1.00 46.00 90 THR A CA 1
ATOM 717 C C . THR A 1 90 ? -10.928 27.869 38.583 1.00 46.00 90 THR A C 1
ATOM 719 O O . THR A 1 90 ? -9.733 27.618 38.500 1.00 46.00 90 THR A O 1
ATOM 722 N N . THR A 1 91 ? -11.496 28.964 38.087 1.00 47.34 91 THR A N 1
ATOM 723 C CA . THR A 1 91 ? -10.998 30.334 37.912 1.00 47.34 91 THR A CA 1
ATOM 724 C C . THR A 1 91 ? -9.806 30.755 38.788 1.00 47.34 91 THR A C 1
ATOM 726 O O . THR A 1 91 ? -9.900 30.643 40.002 1.00 47.34 91 THR A O 1
ATOM 729 N N . ALA A 1 92 ? -8.777 31.383 38.203 1.00 42.12 92 ALA A N 1
ATOM 730 C CA . ALA A 1 92 ? -8.332 32.745 38.557 1.00 42.12 92 ALA A CA 1
ATOM 731 C C . ALA A 1 92 ? -7.028 33.128 37.837 1.00 42.12 92 ALA A C 1
ATOM 733 O O . ALA A 1 92 ? -6.015 32.440 37.909 1.00 42.12 92 ALA A O 1
ATOM 734 N N . GLN A 1 93 ? -7.086 34.276 37.166 1.00 45.22 93 GLN A N 1
ATOM 735 C CA . GLN A 1 93 ? -5.943 35.080 36.757 1.00 45.22 93 GLN A CA 1
ATOM 736 C C . GLN A 1 93 ? -5.283 35.716 37.989 1.00 45.22 93 GLN A C 1
ATOM 738 O O . GLN A 1 93 ? -5.990 36.289 38.816 1.00 45.22 93 GLN A O 1
ATOM 743 N N . SER A 1 94 ? -3.951 35.742 38.030 1.00 39.97 94 SER A N 1
ATOM 744 C CA . SER A 1 94 ? -3.171 36.961 38.301 1.00 39.97 94 SER A CA 1
ATOM 745 C C . SER A 1 94 ? -1.667 36.725 38.047 1.00 39.97 94 SER A C 1
ATOM 747 O O . SER A 1 94 ? -1.155 35.642 38.329 1.00 39.97 94 SER A O 1
ATOM 749 N N . PRO A 1 95 ? -0.948 37.712 37.478 1.00 59.22 95 PRO A N 1
ATOM 750 C CA . PRO A 1 95 ? 0.511 37.711 37.349 1.00 59.22 95 PRO A CA 1
ATOM 751 C C . PRO A 1 95 ? 1.154 38.366 38.585 1.00 59.22 95 PRO A C 1
ATOM 753 O O . PRO A 1 95 ? 0.467 39.147 39.239 1.00 59.22 95 PRO A O 1
ATOM 756 N N . THR A 1 96 ? 2.445 38.111 38.875 1.00 38.53 96 THR A N 1
ATOM 757 C CA . THR A 1 96 ? 3.455 39.096 39.364 1.00 38.53 96 THR A CA 1
ATOM 758 C C . THR A 1 96 ? 4.788 38.436 39.800 1.00 38.53 96 THR A C 1
ATOM 760 O O . THR A 1 96 ? 4.796 37.499 40.588 1.00 38.53 96 THR A O 1
ATOM 763 N N . ALA A 1 97 ? 5.882 39.030 39.293 1.00 38.59 97 ALA A N 1
ATOM 764 C CA . ALA A 1 97 ? 7.262 39.189 39.803 1.00 38.59 97 ALA A CA 1
ATOM 765 C C . ALA A 1 97 ? 8.246 38.009 40.011 1.00 38.59 97 ALA A C 1
ATOM 767 O O . ALA A 1 97 ? 8.146 37.222 40.944 1.00 38.59 97 ALA A O 1
ATOM 768 N N . LEU A 1 98 ? 9.304 38.040 39.180 1.00 47.66 98 LEU A N 1
ATOM 769 C CA . LEU A 1 98 ? 10.724 38.253 39.541 1.00 47.66 98 LEU A CA 1
ATOM 770 C C . LEU A 1 98 ? 11.195 37.811 40.940 1.00 47.66 98 LEU A C 1
ATOM 772 O O . LEU A 1 98 ? 10.949 38.529 41.902 1.00 47.66 98 LEU A O 1
ATOM 776 N N . VAL A 1 99 ? 12.067 36.793 40.991 1.00 45.59 99 VAL A N 1
ATOM 777 C CA . VAL A 1 99 ? 13.270 36.795 41.848 1.00 45.59 99 VAL A CA 1
ATOM 778 C C . VAL A 1 99 ? 14.419 36.081 41.129 1.00 45.59 99 VAL A C 1
ATOM 780 O O . VAL A 1 99 ? 14.338 34.909 40.768 1.00 45.59 99 VAL A O 1
ATOM 783 N N . THR A 1 100 ? 15.490 36.840 40.936 1.00 40.72 100 THR A N 1
ATOM 784 C CA . THR A 1 100 ? 16.831 36.444 40.512 1.00 40.72 100 THR A CA 1
ATOM 785 C C . THR A 1 100 ? 17.540 35.697 41.641 1.00 40.72 100 THR A C 1
ATOM 787 O O . THR A 1 100 ? 17.637 36.230 42.743 1.00 40.72 100 THR A O 1
ATOM 790 N N . THR A 1 101 ? 18.136 34.539 41.362 1.00 47.41 101 TH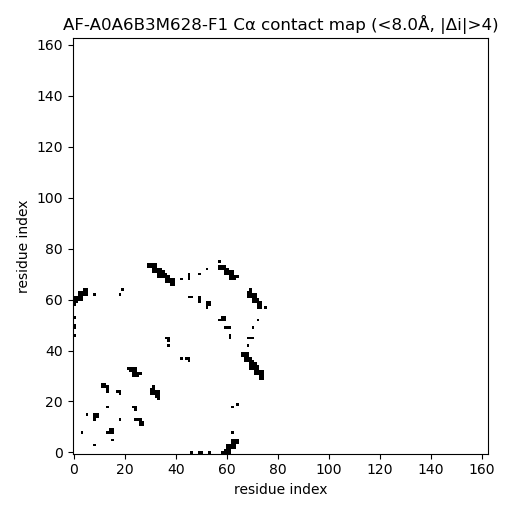R A N 1
ATOM 791 C CA . THR A 1 101 ? 19.312 34.067 42.110 1.00 47.41 101 THR A CA 1
ATOM 792 C C . THR A 1 101 ? 20.306 33.452 41.142 1.00 47.41 101 THR A C 1
ATOM 794 O O . THR A 1 101 ? 20.076 32.391 40.565 1.00 47.41 101 THR A O 1
ATOM 797 N N . GLU A 1 102 ? 21.413 34.164 40.966 1.00 46.47 102 GLU A N 1
ATOM 798 C CA . GLU A 1 102 ? 22.639 33.677 40.356 1.00 46.47 102 GLU A CA 1
ATOM 799 C C . GLU A 1 102 ? 23.201 32.512 41.181 1.00 46.47 102 GLU A C 1
ATOM 801 O O . GLU A 1 102 ? 23.251 32.564 42.411 1.00 46.47 102 GLU A O 1
ATOM 806 N N . THR A 1 103 ? 23.696 31.466 40.521 1.00 43.00 103 THR A N 1
ATOM 807 C CA . THR A 1 103 ? 24.706 30.596 41.133 1.00 43.00 103 THR A CA 1
ATOM 808 C C . THR A 1 103 ? 25.716 30.156 40.083 1.00 43.00 103 THR A C 1
ATOM 810 O O . THR A 1 103 ? 25.475 29.340 39.201 1.00 43.00 103 THR A O 1
ATOM 813 N N . LYS A 1 104 ? 26.866 30.805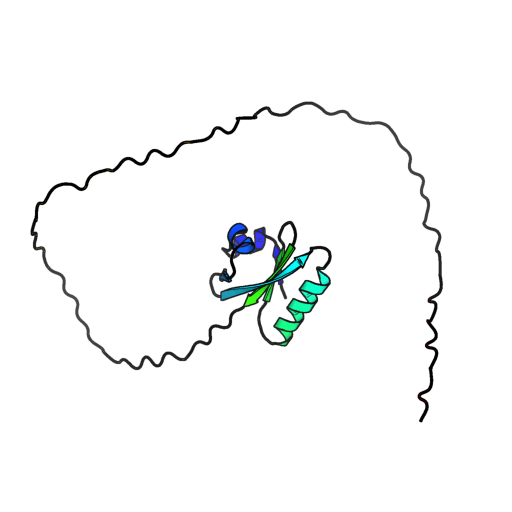 40.201 1.00 46.53 104 LYS A N 1
ATOM 814 C CA . LYS A 1 104 ? 28.157 30.608 39.556 1.00 46.53 104 LYS A CA 1
ATOM 815 C C . LYS A 1 104 ? 28.716 29.205 39.818 1.00 46.53 104 LYS A C 1
ATOM 817 O O . LYS A 1 104 ? 29.008 28.900 40.971 1.00 46.53 104 LYS A O 1
ATOM 822 N N . THR A 1 105 ? 29.000 28.413 38.776 1.00 38.91 105 THR A N 1
ATOM 823 C CA . THR A 1 105 ? 30.166 27.495 38.745 1.00 38.91 105 THR A CA 1
ATOM 824 C C . THR A 1 105 ? 30.512 27.004 37.321 1.00 38.91 105 THR A C 1
ATOM 826 O O . THR A 1 105 ? 29.739 26.293 36.699 1.00 38.91 105 THR A O 1
ATOM 829 N N . LEU A 1 106 ? 31.674 27.483 36.847 1.00 51.88 106 LEU A N 1
ATOM 830 C CA . LEU A 1 106 ? 32.722 27.015 35.901 1.00 51.88 106 LEU A CA 1
ATOM 831 C C . LEU A 1 106 ? 32.560 25.753 34.988 1.00 51.88 106 LEU A C 1
ATOM 833 O O . LEU A 1 106 ? 31.730 24.888 35.230 1.00 51.88 106 LEU A O 1
ATOM 837 N N . PRO A 1 107 ? 33.376 25.657 33.906 1.00 45.50 107 PRO A N 1
ATOM 838 C CA . PRO A 1 107 ? 32.979 25.154 32.589 1.00 45.50 107 PRO A CA 1
ATOM 839 C C . PRO A 1 107 ? 33.191 23.650 32.387 1.00 45.50 107 PRO A C 1
ATOM 841 O O . PRO A 1 107 ? 34.145 23.058 32.891 1.00 45.50 107 PRO A O 1
ATOM 844 N N . SER A 1 108 ? 32.334 23.053 31.556 1.00 40.97 108 SER A N 1
ATOM 845 C CA . SER A 1 108 ? 32.495 21.679 31.082 1.00 40.97 108 SER A CA 1
ATOM 846 C C . SER A 1 108 ? 33.394 21.627 29.846 1.00 40.97 108 SER A C 1
ATOM 848 O O . SER A 1 108 ? 33.235 22.377 28.884 1.00 40.97 108 SER A O 1
ATOM 850 N N . VAL A 1 109 ? 34.359 20.724 29.936 1.00 43.34 109 VAL A N 1
ATOM 851 C CA . VAL A 1 109 ? 35.438 20.411 29.005 1.00 43.34 109 VAL A CA 1
ATOM 852 C C . VAL A 1 109 ? 34.892 20.013 27.630 1.00 43.34 109 VAL A C 1
ATOM 854 O O . VAL A 1 109 ? 34.215 18.997 27.486 1.00 43.34 109 VAL A O 1
ATOM 857 N N . ILE A 1 110 ? 35.259 20.778 26.600 1.00 50.06 110 ILE A N 1
ATOM 858 C CA . ILE A 1 110 ? 35.101 20.385 25.197 1.00 50.06 110 ILE A CA 1
ATOM 859 C C . ILE A 1 110 ? 36.118 19.273 24.924 1.00 50.06 110 ILE A C 1
ATOM 861 O O . ILE A 1 110 ? 37.319 19.528 24.850 1.00 50.06 110 ILE A O 1
ATOM 865 N N . LYS A 1 111 ? 35.648 18.029 24.787 1.00 49.12 111 LYS A N 1
ATOM 866 C CA . LYS A 1 111 ? 36.441 16.953 24.185 1.00 49.12 111 LYS A CA 1
ATOM 867 C C . LYS A 1 111 ? 36.138 16.874 22.696 1.00 49.12 111 LYS A C 1
ATOM 869 O O . LYS A 1 111 ? 35.128 16.331 22.262 1.00 49.12 111 LYS A O 1
ATOM 874 N N . GLU A 1 112 ? 37.074 17.447 21.954 1.00 46.84 112 GLU A N 1
ATOM 875 C CA . GLU A 1 112 ? 37.427 17.140 20.573 1.00 46.84 112 GLU A CA 1
ATOM 876 C C . GLU A 1 112 ? 37.251 15.644 20.268 1.00 46.84 112 GLU A C 1
ATOM 878 O O . GLU A 1 112 ? 37.872 14.787 20.896 1.00 46.84 112 GLU A O 1
ATOM 883 N N . SER A 1 113 ? 36.419 15.329 19.280 1.00 48.84 113 SER A N 1
ATOM 884 C CA . SER A 1 113 ? 36.394 14.013 18.645 1.00 48.84 113 SER A CA 1
ATOM 885 C C . SER A 1 113 ? 36.617 14.225 17.157 1.00 48.84 113 SER A C 1
ATOM 887 O O . SER A 1 113 ? 35.695 14.537 16.407 1.00 48.84 113 SER A O 1
ATOM 889 N N . ARG A 1 114 ? 37.883 14.097 16.745 1.00 50.03 114 ARG A N 1
ATOM 890 C CA . ARG A 1 114 ? 38.273 13.915 15.346 1.00 50.03 114 ARG A CA 1
ATOM 891 C C . ARG A 1 114 ? 37.492 12.732 14.784 1.00 50.03 114 ARG A C 1
ATOM 893 O O . ARG A 1 114 ? 37.522 11.646 15.356 1.00 50.03 114 ARG A O 1
ATOM 900 N N . SER A 1 115 ? 36.836 12.919 13.650 1.00 40.88 115 SER A N 1
ATOM 901 C CA . SER A 1 115 ? 36.408 11.809 12.809 1.00 40.88 115 SER A CA 1
ATOM 902 C C . SER A 1 115 ? 36.775 12.125 11.371 1.00 40.88 115 SER A C 1
ATOM 904 O O . SER A 1 115 ? 36.463 13.186 10.838 1.00 40.88 115 SER A O 1
ATOM 906 N N . TYR A 1 116 ? 37.556 11.199 10.830 1.00 46.75 116 TYR A N 1
ATOM 907 C CA . TYR A 1 116 ? 38.152 11.188 9.511 1.00 46.75 116 TYR A CA 1
ATOM 908 C C . TYR A 1 116 ? 37.077 11.242 8.423 1.00 46.75 116 TYR A C 1
ATOM 910 O O . TYR A 1 116 ? 36.121 10.471 8.450 1.00 46.75 116 TYR A O 1
ATOM 918 N N . THR A 1 117 ? 37.275 12.107 7.434 1.00 54.84 117 THR A N 1
ATOM 919 C CA . THR A 1 117 ? 36.596 12.045 6.138 1.00 54.84 117 THR A CA 1
ATOM 920 C C . THR A 1 117 ? 37.393 11.134 5.205 1.00 54.84 117 THR A C 1
ATOM 922 O O . THR A 1 117 ? 38.559 11.445 4.945 1.00 54.84 117 THR A O 1
ATOM 925 N N . PRO A 1 118 ? 36.822 10.051 4.660 1.00 56.38 118 PRO A N 1
ATOM 926 C CA . PRO A 1 118 ? 37.347 9.465 3.443 1.00 56.38 118 PRO A CA 1
ATOM 927 C C . PRO A 1 118 ? 36.842 10.254 2.230 1.00 56.38 118 PRO A C 1
ATOM 929 O O . PRO A 1 118 ? 35.681 10.655 2.147 1.00 56.38 118 PRO A O 1
ATOM 932 N N . GLU A 1 119 ? 37.770 10.485 1.309 1.00 46.53 119 GLU A N 1
ATOM 933 C CA . GLU A 1 119 ? 37.571 11.046 -0.019 1.00 46.53 119 GLU A CA 1
ATOM 934 C C . GLU A 1 119 ? 36.426 10.358 -0.770 1.00 46.53 119 GLU A C 1
ATOM 936 O O . GLU A 1 119 ? 36.311 9.133 -0.779 1.00 46.53 119 GLU A O 1
ATOM 941 N N . THR A 1 120 ? 35.626 11.129 -1.501 1.00 47.22 120 THR A N 1
ATOM 942 C CA . THR A 1 120 ? 34.960 10.611 -2.700 1.00 47.22 120 THR A CA 1
ATOM 943 C C . THR A 1 120 ? 34.913 11.705 -3.758 1.00 47.22 120 THR A C 1
ATOM 945 O O . THR A 1 120 ? 34.098 12.621 -3.735 1.00 47.22 120 THR A O 1
ATOM 948 N N . THR A 1 121 ? 35.903 11.605 -4.638 1.00 48.94 121 THR A N 1
ATOM 949 C CA . THR A 1 121 ? 35.905 11.873 -6.077 1.00 48.94 121 THR A CA 1
ATOM 950 C C . THR A 1 121 ? 34.745 12.710 -6.628 1.00 48.94 121 THR A C 1
ATOM 952 O O . THR A 1 121 ? 33.649 12.220 -6.894 1.00 48.94 121 THR A O 1
ATOM 955 N N . LEU A 1 122 ? 35.052 13.973 -6.925 1.00 48.66 122 LEU A N 1
ATOM 956 C CA . LEU A 1 122 ? 34.299 14.796 -7.865 1.00 48.66 122 LEU A CA 1
ATOM 957 C C . LEU A 1 122 ? 34.468 14.221 -9.281 1.00 48.66 122 LEU A C 1
ATOM 959 O O . LEU A 1 122 ? 35.532 14.355 -9.880 1.00 48.66 122 LEU A O 1
ATOM 963 N N . ILE A 1 123 ? 33.417 13.622 -9.843 1.00 47.34 123 ILE A N 1
ATOM 964 C CA . ILE A 1 123 ? 33.279 13.478 -11.297 1.00 47.34 123 ILE A CA 1
ATOM 965 C C . ILE A 1 123 ? 32.133 14.386 -11.727 1.00 47.34 123 ILE A C 1
ATOM 967 O O . ILE A 1 123 ? 30.958 14.048 -11.611 1.00 47.34 123 ILE A O 1
ATOM 971 N N . ALA A 1 124 ? 32.502 15.562 -12.223 1.00 50.62 124 ALA A N 1
ATOM 972 C CA . ALA A 1 124 ? 31.622 16.463 -12.943 1.00 50.62 124 ALA A CA 1
ATOM 973 C C . ALA A 1 124 ? 32.250 16.761 -14.307 1.00 50.62 124 ALA A C 1
ATOM 975 O O . ALA A 1 124 ? 33.280 17.422 -14.373 1.00 50.62 124 ALA A O 1
ATOM 976 N N . GLN A 1 125 ? 31.614 16.295 -15.383 1.00 47.78 125 GLN A N 1
ATOM 977 C CA . GLN A 1 125 ? 31.602 16.940 -16.704 1.00 47.78 125 GLN A CA 1
ATOM 978 C C . GLN A 1 125 ? 30.480 16.284 -17.527 1.00 47.78 125 GLN A C 1
ATOM 980 O O . GLN A 1 125 ? 30.559 15.125 -17.908 1.00 47.78 125 GLN A O 1
ATOM 985 N N . ASN A 1 126 ? 29.274 16.852 -17.499 1.00 44.84 126 ASN A N 1
ATOM 986 C CA . ASN A 1 126 ? 28.758 17.850 -18.445 1.00 44.84 126 ASN A CA 1
ATOM 987 C C . ASN A 1 126 ? 28.820 17.436 -19.924 1.00 44.84 126 ASN A C 1
ATOM 989 O O . ASN A 1 126 ? 29.860 17.508 -20.562 1.00 44.84 126 ASN A O 1
ATOM 993 N N . ARG A 1 127 ? 27.626 17.055 -20.403 1.00 49.59 127 ARG A N 1
ATOM 994 C CA . ARG A 1 127 ? 26.892 17.528 -21.589 1.00 49.59 127 ARG A CA 1
ATOM 995 C C . ARG A 1 127 ? 27.658 17.864 -22.877 1.00 49.59 127 ARG A C 1
ATOM 997 O O . ARG A 1 127 ? 28.635 18.598 -22.891 1.00 49.59 127 ARG A O 1
ATOM 1004 N N . ASP A 1 128 ? 26.933 17.536 -23.949 1.00 44.00 128 ASP A N 1
ATOM 1005 C CA . ASP A 1 128 ? 26.712 18.342 -25.158 1.00 44.00 128 ASP A CA 1
ATOM 1006 C C . ASP A 1 128 ? 27.367 17.775 -26.428 1.00 44.00 128 ASP A C 1
ATOM 1008 O O . ASP A 1 128 ? 28.578 17.862 -26.614 1.00 44.00 128 ASP A O 1
ATOM 1012 N N . ARG A 1 129 ? 26.541 17.227 -27.337 1.00 46.91 129 ARG A N 1
ATOM 1013 C CA . ARG A 1 129 ? 26.367 17.776 -28.697 1.00 46.91 129 ARG A CA 1
ATOM 1014 C C . ARG A 1 129 ? 25.467 16.910 -29.598 1.00 46.91 129 ARG A C 1
ATOM 1016 O O . ARG A 1 129 ? 25.829 15.817 -30.007 1.00 46.91 129 ARG A O 1
ATOM 1023 N N . LYS A 1 130 ? 24.369 17.554 -30.011 1.00 54.28 130 LYS A N 1
ATOM 1024 C CA . LYS A 1 130 ? 23.878 17.706 -31.400 1.00 54.28 130 LYS A CA 1
ATOM 1025 C C . LYS A 1 130 ? 23.212 16.527 -32.132 1.00 54.28 130 LYS A C 1
ATOM 1027 O O . LYS A 1 130 ? 23.852 15.672 -32.725 1.00 54.28 130 LYS A O 1
ATOM 1032 N N . HIS A 1 131 ? 21.888 16.663 -32.231 1.00 49.78 131 HIS A N 1
ATOM 1033 C CA . HIS A 1 131 ? 21.092 16.743 -33.468 1.00 49.78 131 HIS A CA 1
ATOM 1034 C C . HIS A 1 131 ? 21.760 16.406 -34.816 1.00 49.78 131 HIS A C 1
ATOM 1036 O O . HIS A 1 131 ? 22.599 17.162 -35.305 1.00 49.78 131 HIS A O 1
ATOM 1042 N N . ARG A 1 132 ? 21.189 15.404 -35.493 1.00 47.59 132 ARG A N 1
ATOM 1043 C CA . ARG A 1 132 ? 20.637 15.402 -36.872 1.00 47.59 132 ARG A CA 1
ATOM 1044 C C . ARG A 1 132 ? 20.042 13.994 -37.060 1.00 47.59 132 ARG A C 1
ATOM 1046 O O . ARG A 1 132 ? 20.707 13.031 -36.723 1.00 47.59 132 ARG A O 1
ATOM 1053 N N . GLY A 1 133 ? 18.792 13.767 -37.439 1.00 43.88 133 GLY A N 1
ATOM 1054 C CA . GLY A 1 133 ? 17.994 14.494 -38.409 1.00 43.88 133 GLY A CA 1
ATOM 1055 C C . GLY A 1 133 ? 17.970 13.693 -39.711 1.00 43.88 133 GLY A C 1
ATOM 1056 O O . GLY A 1 133 ? 18.861 13.883 -40.529 1.00 43.88 133 GLY A O 1
ATOM 1057 N N . ASP A 1 134 ? 16.911 12.889 -39.849 1.00 45.16 134 ASP A N 1
ATOM 1058 C CA . ASP A 1 134 ? 16.216 12.524 -41.095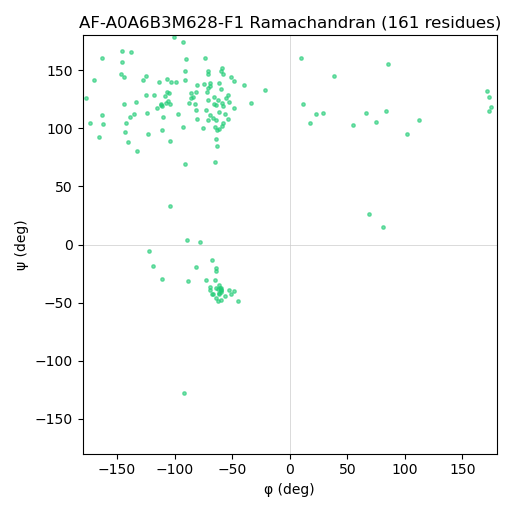 1.00 45.16 134 ASP A CA 1
ATOM 1059 C C . ASP A 1 134 ? 16.730 11.353 -41.965 1.00 45.16 134 ASP A C 1
ATOM 1061 O O . ASP A 1 134 ? 17.919 11.048 -42.000 1.00 45.16 134 ASP A O 1
ATOM 1065 N N . VAL A 1 135 ? 15.773 10.797 -42.731 1.00 48.97 135 VAL A N 1
ATOM 1066 C CA . VAL A 1 135 ? 15.855 9.785 -43.808 1.00 48.97 135 VAL A CA 1
ATOM 1067 C C . VAL A 1 135 ? 15.875 8.331 -43.269 1.00 48.97 135 VAL A C 1
ATOM 1069 O O . VAL A 1 135 ? 16.777 7.947 -42.546 1.00 48.97 135 VAL A O 1
ATOM 1072 N N . GLU A 1 136 ? 14.910 7.429 -43.495 1.00 47.97 136 GLU A N 1
ATOM 1073 C CA . GLU A 1 136 ? 14.012 7.255 -44.633 1.00 47.97 136 GLU A CA 1
ATOM 1074 C C . GLU A 1 136 ? 12.806 6.355 -44.294 1.00 47.97 136 GLU A C 1
ATOM 1076 O O . GLU A 1 136 ? 12.805 5.553 -43.361 1.00 47.97 136 GLU A O 1
ATOM 1081 N N . ARG A 1 137 ? 11.778 6.502 -45.127 1.00 48.69 137 ARG A N 1
ATOM 1082 C CA . ARG A 1 137 ? 10.523 5.750 -45.205 1.00 48.69 137 ARG A CA 1
ATOM 1083 C C . ARG A 1 137 ? 10.740 4.234 -45.248 1.00 48.69 137 ARG A C 1
ATOM 1085 O O . ARG A 1 137 ? 11.575 3.774 -46.014 1.00 48.69 137 ARG A O 1
ATOM 1092 N N . GLN A 1 138 ? 9.840 3.484 -44.607 1.00 45.69 138 GLN A N 1
ATOM 1093 C CA . GLN A 1 138 ? 9.055 2.422 -45.261 1.00 45.69 138 GLN A CA 1
ATOM 1094 C C . GLN A 1 138 ? 7.998 1.863 -44.294 1.00 45.69 138 GLN A C 1
ATOM 1096 O O . GLN A 1 138 ? 8.287 1.097 -43.382 1.00 45.69 138 GLN A O 1
ATOM 1101 N N . LEU A 1 139 ? 6.742 2.251 -44.526 1.00 52.03 139 LEU A N 1
ATOM 1102 C CA . LEU A 1 139 ? 5.585 1.433 -44.173 1.00 52.03 139 LEU A CA 1
ATOM 1103 C C . LEU A 1 139 ? 5.504 0.287 -45.187 1.00 52.03 139 LEU A C 1
ATOM 1105 O O . LEU A 1 139 ? 5.587 0.534 -46.392 1.00 52.03 139 LEU A O 1
ATOM 1109 N N . PRO A 1 140 ? 5.211 -0.927 -44.715 1.00 54.66 140 PRO A N 1
ATOM 1110 C CA . PRO A 1 140 ? 4.078 -1.623 -45.292 1.00 54.66 140 PRO A CA 1
ATOM 1111 C C . PRO A 1 140 ? 3.079 -2.031 -44.211 1.00 54.66 140 PRO A C 1
ATOM 1113 O O . PRO A 1 140 ? 3.401 -2.675 -43.216 1.00 54.66 140 PRO A O 1
ATOM 1116 N N . SER A 1 141 ? 1.831 -1.659 -44.474 1.00 52.25 141 SER A N 1
ATOM 1117 C CA . SER A 1 141 ? 0.638 -2.291 -43.929 1.00 52.25 141 SER A CA 1
ATOM 1118 C C . SER A 1 141 ? 0.731 -3.811 -44.095 1.00 52.25 141 SER A C 1
ATOM 1120 O O . SER A 1 141 ? 0.770 -4.305 -45.222 1.00 52.25 141 SER A O 1
ATOM 1122 N N . GLN A 1 142 ? 0.742 -4.548 -42.984 1.00 50.38 142 GLN A N 1
ATOM 1123 C CA . GLN A 1 142 ? 0.321 -5.945 -42.953 1.00 50.38 142 GLN A CA 1
ATOM 1124 C C . GLN A 1 142 ? -0.566 -6.161 -41.728 1.00 50.38 142 GLN A C 1
ATOM 1126 O O . GLN A 1 142 ? -0.145 -6.050 -40.578 1.00 50.38 142 GLN A O 1
ATOM 1131 N N . SER A 1 143 ? -1.834 -6.422 -42.013 1.00 51.56 143 SER A N 1
ATOM 1132 C CA . SER A 1 143 ? -2.856 -6.885 -41.085 1.00 51.56 143 SER A CA 1
ATOM 1133 C C . SER A 1 143 ? -2.440 -8.205 -40.416 1.00 51.56 143 SER A C 1
ATOM 1135 O O . SER A 1 143 ? -1.805 -9.046 -41.057 1.00 51.56 143 SER A O 1
ATOM 1137 N N . PRO A 1 144 ? -2.815 -8.442 -39.146 1.00 65.69 144 PRO A N 1
ATOM 1138 C CA . PRO A 1 144 ? -2.548 -9.719 -38.501 1.00 65.69 144 PRO A CA 1
ATOM 1139 C C . PRO A 1 144 ? -3.439 -10.823 -39.100 1.00 65.69 144 PRO A C 1
ATOM 1141 O O . PRO A 1 144 ? -4.649 -10.622 -39.242 1.00 65.69 144 PRO A O 1
ATOM 1144 N N . PRO A 1 145 ? -2.894 -12.011 -39.414 1.00 57.44 145 PRO A N 1
ATOM 1145 C CA . PRO A 1 145 ? -3.715 -13.165 -39.732 1.00 57.44 145 PRO A CA 1
ATOM 1146 C C . PRO A 1 145 ? -4.403 -13.661 -38.457 1.00 57.44 145 PRO A C 1
ATOM 1148 O O . PRO A 1 145 ? -3.761 -13.988 -37.457 1.00 57.44 145 PRO A O 1
ATOM 1151 N N . VAL A 1 146 ? -5.731 -13.733 -38.522 1.00 54.12 146 VAL A N 1
ATOM 1152 C CA . VAL A 1 146 ? -6.595 -14.427 -37.567 1.00 54.12 146 VAL A CA 1
ATOM 1153 C C . VAL A 1 146 ? -6.106 -15.873 -37.439 1.00 54.12 146 VAL A C 1
ATOM 1155 O O . VAL A 1 146 ? -6.272 -16.673 -38.356 1.00 54.12 146 VAL A O 1
ATOM 1158 N N . GLN A 1 147 ? -5.488 -16.221 -36.309 1.00 54.25 147 GLN A N 1
ATOM 1159 C CA . GLN A 1 147 ? -5.334 -17.618 -35.905 1.00 54.25 147 GLN A CA 1
ATOM 1160 C C . GLN A 1 147 ? -6.334 -17.928 -34.803 1.00 54.25 147 GLN A C 1
ATOM 1162 O O . GLN A 1 147 ? -6.067 -17.809 -33.609 1.00 54.25 147 GLN A O 1
ATOM 1167 N N . ASP A 1 148 ? -7.497 -18.355 -35.270 1.00 53.22 148 ASP A N 1
ATOM 1168 C CA . ASP A 1 148 ? -8.492 -19.087 -34.514 1.00 53.22 148 ASP A CA 1
ATOM 1169 C C . ASP A 1 148 ? -7.890 -20.445 -34.106 1.00 53.22 148 ASP A C 1
ATOM 1171 O O . ASP A 1 148 ? -7.628 -21.312 -34.945 1.00 53.22 148 ASP A O 1
ATOM 1175 N N . LYS A 1 149 ? -7.562 -20.618 -32.821 1.00 57.44 149 LYS A N 1
ATOM 1176 C CA . LYS A 1 149 ? -7.098 -21.900 -32.265 1.00 57.44 149 LYS A CA 1
ATOM 1177 C C . LYS A 1 149 ? -7.835 -22.217 -30.970 1.00 57.44 149 LYS A C 1
ATOM 1179 O O . LYS A 1 149 ? -7.334 -22.025 -29.868 1.00 57.44 149 LYS A O 1
ATOM 1184 N N . SER A 1 150 ? -9.043 -22.738 -31.166 1.00 58.97 150 SER A N 1
ATOM 1185 C CA . SER A 1 150 ? -9.718 -23.801 -30.409 1.00 58.97 150 SER A CA 1
ATOM 1186 C C . SER A 1 150 ? -9.254 -24.050 -28.962 1.00 58.97 150 SER A C 1
ATOM 1188 O O . SER A 1 150 ? -8.199 -24.643 -28.708 1.00 58.97 150 SER A O 1
ATOM 1190 N N . ALA A 1 151 ? -10.136 -23.738 -28.013 1.00 60.81 151 ALA A N 1
ATOM 1191 C CA . ALA A 1 151 ? -10.054 -24.168 -26.623 1.00 60.81 151 ALA A CA 1
ATOM 1192 C C . ALA A 1 151 ? -10.028 -25.708 -26.509 1.00 60.81 151 ALA A C 1
ATOM 1194 O O . ALA A 1 151 ? -11.053 -26.382 -26.636 1.00 60.81 151 ALA A O 1
ATOM 1195 N N . LYS A 1 152 ? -8.858 -26.294 -26.222 1.00 63.69 152 LYS A N 1
ATOM 1196 C CA . LYS A 1 152 ? -8.753 -27.714 -25.850 1.00 63.69 152 LYS A CA 1
ATOM 1197 C C . LYS A 1 152 ? -9.243 -27.909 -24.413 1.00 63.69 152 LYS A C 1
ATOM 1199 O O . LYS A 1 152 ? -8.511 -27.682 -23.451 1.00 63.69 152 LYS A O 1
ATOM 1204 N N . LYS A 1 153 ? -10.486 -28.383 -24.274 1.00 65.69 153 LYS A N 1
ATOM 1205 C CA . LYS A 1 153 ? -11.033 -28.950 -23.032 1.00 65.69 153 LYS A CA 1
ATOM 1206 C C . LYS A 1 153 ? -10.127 -30.100 -22.567 1.00 65.69 153 LYS A C 1
ATOM 1208 O O . LYS A 1 153 ? -10.047 -31.135 -23.224 1.00 65.69 153 LYS A O 1
ATOM 1213 N N . ARG A 1 154 ? -9.435 -29.936 -21.436 1.00 67.44 154 ARG A N 1
ATOM 1214 C CA . ARG A 1 154 ? -8.729 -31.041 -20.767 1.00 67.44 154 ARG A CA 1
ATOM 1215 C C . ARG A 1 154 ? -9.766 -32.007 -20.188 1.00 67.44 154 ARG A C 1
ATOM 1217 O O . ARG A 1 154 ? -10.465 -31.666 -19.238 1.00 67.44 154 ARG A O 1
ATOM 1224 N N . SER A 1 155 ? -9.858 -33.211 -20.750 1.00 70.19 155 SER A N 1
ATOM 1225 C CA . SER A 1 155 ? -10.652 -34.310 -20.194 1.00 70.19 155 SER A CA 1
ATOM 1226 C C . SER A 1 155 ? -10.078 -34.730 -18.835 1.00 70.19 155 SER A C 1
ATOM 1228 O O . SER A 1 155 ? -8.923 -35.157 -18.757 1.00 70.19 155 SER A O 1
ATOM 1230 N N . ARG A 1 156 ? -10.867 -34.640 -17.761 1.00 73.62 156 ARG A N 1
ATOM 1231 C CA . ARG A 1 156 ? -10.530 -35.273 -16.478 1.00 73.62 156 ARG A CA 1
ATOM 1232 C C . ARG A 1 156 ? -10.729 -36.784 -16.623 1.00 73.62 156 ARG A C 1
ATOM 1234 O O . ARG A 1 156 ? -11.848 -37.229 -16.848 1.00 73.62 156 ARG A O 1
ATOM 1241 N N . LYS A 1 157 ? -9.654 -37.568 -16.508 1.00 74.12 157 LYS A N 1
ATOM 1242 C CA . LYS A 1 157 ? -9.747 -39.027 -16.360 1.00 74.12 157 LYS A CA 1
ATOM 1243 C C . LYS A 1 157 ? -10.029 -39.341 -14.890 1.00 74.12 157 LYS A C 1
ATOM 1245 O O . LYS A 1 157 ? -9.212 -39.027 -14.030 1.00 74.12 157 LYS A O 1
ATOM 1250 N N . TYR A 1 158 ? -11.193 -39.924 -14.628 1.00 77.19 158 TYR A N 1
ATOM 1251 C CA . TYR A 1 158 ? -11.570 -40.515 -13.346 1.00 77.19 158 TYR A CA 1
ATOM 1252 C C . TYR A 1 158 ? -10.666 -41.728 -13.069 1.00 77.19 158 TYR A C 1
ATOM 1254 O O . TYR A 1 158 ? -10.535 -42.600 -13.927 1.00 77.19 158 TYR A O 1
ATOM 1262 N N . ARG A 1 159 ? -10.017 -41.781 -11.902 1.00 69.88 159 ARG A N 1
ATOM 1263 C CA . ARG A 1 159 ? -9.434 -43.017 -11.363 1.00 69.88 159 ARG A CA 1
ATOM 1264 C C . ARG A 1 159 ? -10.293 -43.399 -10.166 1.00 69.88 159 ARG A C 1
ATOM 1266 O O . ARG A 1 159 ? -10.329 -42.657 -9.190 1.00 69.88 159 ARG A O 1
ATOM 1273 N N . GLY A 1 160 ? -11.052 -44.479 -10.329 1.00 71.00 160 GLY A N 1
ATOM 1274 C CA . GLY A 1 160 ? -11.961 -44.999 -9.316 1.00 71.00 160 GLY A CA 1
ATOM 1275 C C . GLY A 1 160 ? -11.235 -45.346 -8.021 1.00 71.00 160 GLY A C 1
ATOM 1276 O O . GLY A 1 160 ? -10.044 -45.655 -8.022 1.00 71.00 160 GLY A O 1
ATOM 1277 N N . ILE A 1 161 ? -11.978 -45.254 -6.927 1.00 64.81 161 ILE A N 1
ATOM 1278 C CA . ILE A 1 161 ? -11.552 -45.661 -5.592 1.00 64.81 161 ILE A CA 1
ATOM 1279 C C . ILE A 1 161 ? -11.864 -47.157 -5.480 1.00 64.81 161 ILE A C 1
ATOM 1281 O O . ILE A 1 161 ? -12.989 -47.565 -5.768 1.00 64.81 161 ILE A O 1
ATOM 1285 N N . SER A 1 162 ? -10.874 -47.974 -5.126 1.00 61.62 162 SER A N 1
ATOM 1286 C CA . SER A 1 162 ? -11.082 -49.377 -4.756 1.00 61.62 162 SER A CA 1
ATOM 1287 C C . SER A 1 162 ? -11.539 -49.453 -3.298 1.00 61.62 162 SER A C 1
ATOM 1289 O O . SER A 1 162 ? -10.932 -48.794 -2.452 1.00 61.62 162 SER A O 1
ATOM 1291 N N . TYR A 1 163 ? -12.604 -50.217 -3.050 1.00 69.12 163 TYR A N 1
ATOM 1292 C CA . TYR A 1 163 ? -13.135 -50.537 -1.721 1.00 69.12 163 TYR A CA 1
ATOM 1293 C C . TYR A 1 163 ? -12.205 -51.460 -0.935 1.00 69.12 163 TYR A C 1
ATOM 1295 O O . TYR A 1 163 ? -11.553 -52.311 -1.584 1.00 69.12 163 TYR A O 1
#

Secondary structure (DSSP, 8-state):
-EEEEHHHHHTTT--HHHHHH-SEEE-SS-EEEEEEEEEGGGHHHHHHHHHHHHHTT--EEEEE-SSEEEEEEE--------------------------------PPP------PPPP-----------------------PPP--------------PPP-

Radius of gyration: 32.93 Å; Cα contacts (8 Å, |Δi|>4): 139; chains: 1; bounding box: 53×90×87 Å

Sequence (163 aa):
MLVLTAKQLEHQGVSVEEANEASQIRTTNKIFTRGRDFPKHRREAAVKLGHKYLDDGIFCFIAENDHSLTVWVEKKEAILPSSNMSNHKTTAQSPTALVTTETKTLPSVIKESRSYTPETTLIAQNRDRKHRGDVERQLPSQSPPVQDKSAKKRSRKYRGISY

Foldseek 3Di:
DAEDEQVRCVVQVWHPVCVVPPQWDDGPPFIWGWDDKDFPVVVVVLVVVQVVCVVVVWHWYWYDDPTIIIIITTDPPPPPPPPPPDDDDDDDDDDDDDDDDDDDDDDDDDDDDDDDDDDDDDDDDDDDDDDDDDDDDDDDDDDDDDDDDDDDDDDDDDDDDDD

Solvent-accessible surface area (backbone atoms only — not comparable to full-atom values): 11435 Å² total; per-residue (Å²): 123,50,77,36,46,51,72,57,37,44,76,49,68,34,53,64,67,50,70,72,71,43,64,56,51,62,43,95,90,48,44,29,34,58,62,58,76,29,52,61,93,41,49,68,59,51,51,56,52,44,49,53,39,48,77,71,74,34,61,41,36,32,42,43,55,99,72,33,33,36,34,32,35,51,57,79,74,79,78,65,82,77,81,74,86,68,92,74,90,80,91,82,92,80,88,87,80,92,83,90,79,89,81,91,79,84,86,85,81,86,76,85,75,90,76,86,82,81,87,77,82,88,84,83,81,81,86,88,84,82,92,80,84,84,90,80,91,80,88,76,93,73,82,83,82,87,77,87,75,78,88,79,79,81,80,82,80,84,78,83,84,82,131

pLDDT: mean 71.18, std 21.49, range [38.53, 97.12]

Mean predicted aligned error: 21.03 Å

Nearest PDB structures (foldseek):
  3pg9-assembly1_F  TM=7.683E-01  e=2.153E+00  Thermotoga maritima
  1vr6-assembly1_C  TM=5.018E-01  e=1.090E+00  Thermotoga maritima